Protein AF-A0A3B8ZG08-F1 (afdb_monomer_lite)

Radius of gyration: 36.51 Å; chains: 1; bounding box: 65×97×72 Å

Secondary structure (DSSP, 8-state):
------TTSSSSSSSSSTTSS-PPP-------------HHHHHHHHHTHHHHHTTT--S-EEEEEE-SSSEEEEEEEETTEEEEEEEETTTTEEEESS-HHHHHHHHHHHHTS--BTTB---EEEEE-TTSS-EEEE-

Sequence (138 aa):
MKTFIGWERIFFILLPVALVACSPASLSPEQISEQLVTVEDYKRAEQFLAANTSKIVYDVIINEYWQEDERLVYQKSTSQGYNYILVDLTSSGKSPLFDHARLAELLSTYTEKDTKENNLDLTQIEITNDREFVEFNF

Structure (mmCIF, N/CA/C/O backbone):
data_AF-A0A3B8ZG08-F1
#
_entry.id   AF-A0A3B8ZG08-F1
#
loop_
_atom_site.group_PDB
_atom_site.id
_atom_site.type_symbol
_atom_site.label_atom_id
_atom_site.label_alt_id
_atom_site.label_comp_id
_atom_site.label_asym_id
_atom_site.label_entity_id
_atom_site.label_seq_id
_atom_site.pdbx_PDB_ins_code
_atom_site.Cartn_x
_atom_site.Cartn_y
_atom_site.Cartn_z
_atom_site.occupancy
_atom_site.B_iso_or_equiv
_atom_site.auth_seq_id
_atom_site.auth_comp_id
_atom_site.auth_asym_id
_atom_site.auth_atom_id
_atom_site.pdbx_PDB_model_num
ATOM 1 N N . MET A 1 1 ? 51.352 78.108 -53.718 1.00 36.88 1 MET A N 1
ATOM 2 C CA . MET A 1 1 ? 50.771 78.043 -55.075 1.00 36.88 1 MET A CA 1
ATOM 3 C C . MET A 1 1 ? 50.155 76.656 -55.254 1.00 36.88 1 MET A C 1
ATOM 5 O O . MET A 1 1 ? 50.916 75.708 -55.300 1.00 36.88 1 MET A O 1
ATOM 9 N N . LYS A 1 2 ? 48.807 76.593 -55.288 1.00 42.09 2 LYS A N 1
ATOM 10 C CA . LYS A 1 2 ? 47.904 75.506 -55.762 1.00 42.09 2 LYS A CA 1
ATOM 11 C C . LYS A 1 2 ? 47.974 74.144 -55.027 1.00 42.09 2 LYS A C 1
ATOM 13 O O . LYS A 1 2 ? 48.936 73.416 -55.196 1.00 42.09 2 LYS A O 1
ATOM 18 N N . THR A 1 3 ? 47.124 73.841 -54.036 1.00 41.25 3 THR A N 1
ATOM 19 C CA . THR A 1 3 ? 45.697 73.398 -54.031 1.00 41.25 3 THR A CA 1
ATOM 20 C C . THR A 1 3 ? 45.386 72.047 -54.694 1.00 41.25 3 THR A C 1
ATOM 22 O O . THR A 1 3 ? 45.528 71.913 -55.903 1.00 41.25 3 THR A O 1
ATOM 25 N N . PHE A 1 4 ? 44.787 71.168 -53.875 1.00 50.00 4 PHE A N 1
ATOM 26 C CA . PHE A 1 4 ? 43.752 70.167 -54.187 1.00 50.00 4 PHE A CA 1
ATOM 27 C C . PHE A 1 4 ? 44.104 68.953 -55.070 1.00 50.00 4 PHE A C 1
ATOM 29 O O . PHE A 1 4 ? 44.058 69.016 -56.289 1.00 50.00 4 PHE A O 1
ATOM 36 N N . ILE A 1 5 ? 44.292 67.804 -54.414 1.00 50.44 5 ILE A N 1
ATOM 37 C CA . ILE A 1 5 ? 43.903 66.447 -54.847 1.00 50.44 5 ILE A CA 1
ATOM 38 C C . ILE A 1 5 ? 43.382 65.833 -53.528 1.00 50.44 5 ILE A C 1
ATOM 40 O O . ILE A 1 5 ? 44.074 65.898 -52.521 1.00 50.44 5 ILE A O 1
ATOM 44 N N . GLY A 1 6 ? 42.156 65.361 -53.338 1.00 51.56 6 GLY A N 1
ATOM 45 C CA . GLY A 1 6 ? 41.199 64.735 -54.238 1.00 51.56 6 GLY A CA 1
ATOM 46 C C . GLY A 1 6 ? 40.661 63.497 -53.508 1.00 51.56 6 GLY A C 1
ATOM 47 O O . GLY A 1 6 ? 40.866 62.376 -53.967 1.00 51.56 6 GLY A O 1
ATOM 48 N N . TRP A 1 7 ? 40.066 63.695 -52.320 1.00 51.16 7 TRP A N 1
ATOM 49 C CA . TRP A 1 7 ? 39.279 62.686 -51.595 1.00 51.16 7 TRP A 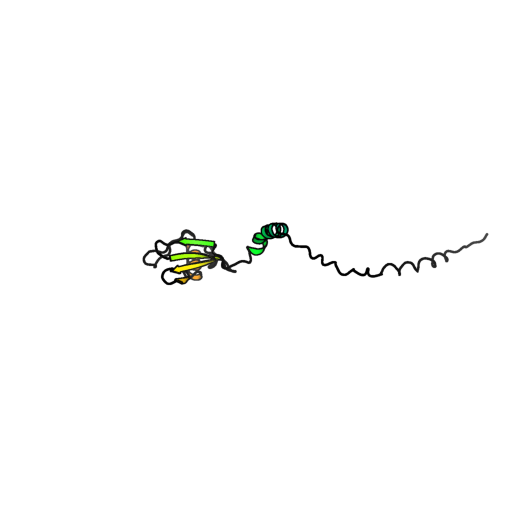CA 1
ATOM 50 C C . TRP A 1 7 ? 38.028 62.422 -52.429 1.00 51.16 7 TRP A C 1
ATOM 52 O O . TRP A 1 7 ? 36.981 62.981 -52.175 1.00 51.16 7 TRP A O 1
ATOM 62 N N . GLU A 1 8 ? 38.151 61.628 -53.481 1.00 49.78 8 GLU A N 1
ATOM 63 C CA . GLU A 1 8 ? 37.019 61.178 -54.312 1.00 49.78 8 GLU A CA 1
ATOM 64 C C . GLU A 1 8 ? 37.283 59.755 -54.855 1.00 49.78 8 GLU A C 1
ATOM 66 O O . GLU A 1 8 ? 36.486 59.196 -55.597 1.00 49.78 8 GLU A O 1
ATOM 71 N N . ARG A 1 9 ? 38.404 59.112 -54.481 1.00 49.66 9 ARG A N 1
ATOM 72 C CA . ARG A 1 9 ? 38.793 57.777 -54.990 1.00 49.66 9 ARG A CA 1
ATOM 73 C C . ARG A 1 9 ? 38.786 56.673 -53.932 1.00 49.66 9 ARG A C 1
ATOM 75 O O . ARG A 1 9 ? 39.286 55.586 -54.188 1.00 49.66 9 ARG A O 1
ATOM 82 N N . ILE A 1 10 ? 38.212 56.940 -52.758 1.00 50.19 10 ILE A N 1
ATOM 83 C CA . ILE A 1 10 ? 38.020 55.927 -51.702 1.00 50.19 10 ILE A CA 1
ATOM 84 C C . ILE A 1 10 ? 36.659 55.220 -51.849 1.00 50.19 10 ILE A C 1
ATOM 86 O O . ILE A 1 10 ? 36.414 54.205 -51.210 1.00 50.19 10 ILE A O 1
ATOM 90 N N . PHE A 1 11 ? 35.789 55.683 -52.752 1.00 47.53 11 PHE A N 1
ATOM 91 C CA . PHE A 1 11 ? 34.419 55.176 -52.850 1.00 47.53 11 PHE A CA 1
ATOM 92 C C . PHE A 1 11 ? 34.183 54.037 -53.857 1.00 47.53 11 PHE A C 1
ATOM 94 O O . PHE A 1 11 ? 33.035 53.651 -54.044 1.00 47.53 11 PHE A O 1
ATOM 101 N N . PHE A 1 12 ? 35.208 53.475 -54.515 1.00 51.69 12 PHE A N 1
ATOM 102 C CA . PHE A 1 12 ? 34.954 52.608 -55.683 1.00 51.69 12 PHE A CA 1
ATOM 103 C C . PHE A 1 12 ? 35.694 51.269 -55.783 1.00 51.69 12 PHE A C 1
ATOM 105 O O . PHE A 1 12 ? 35.670 50.658 -56.847 1.00 51.69 12 PHE A O 1
ATOM 112 N N . ILE A 1 13 ? 36.294 50.749 -54.707 1.00 49.50 13 ILE A N 1
ATOM 113 C CA . ILE A 1 13 ? 36.790 49.357 -54.691 1.00 49.50 13 ILE A CA 1
ATOM 114 C C . ILE A 1 13 ? 36.582 48.747 -53.300 1.00 49.50 13 ILE A C 1
ATOM 116 O O . ILE A 1 13 ? 37.538 48.535 -52.573 1.00 49.50 13 ILE A O 1
ATOM 120 N N . LEU A 1 14 ? 35.332 48.498 -52.900 1.00 49.38 14 LEU A N 1
ATOM 121 C CA . LEU A 1 14 ? 35.006 47.600 -51.774 1.00 49.38 14 LEU A CA 1
ATOM 122 C C . LEU A 1 14 ? 33.560 47.052 -51.877 1.00 49.38 14 LEU A C 1
ATOM 124 O O . LEU A 1 14 ? 32.883 46.876 -50.871 1.00 49.38 14 LEU A O 1
ATOM 128 N N . LEU A 1 15 ? 33.052 46.792 -53.094 1.00 50.81 15 LEU A N 1
ATOM 129 C CA . LEU A 1 15 ? 31.667 46.320 -53.300 1.00 50.81 15 LEU A CA 1
ATOM 130 C C . LEU A 1 15 ? 31.484 45.098 -54.235 1.00 50.81 15 LEU A C 1
ATOM 132 O O . LEU A 1 15 ? 30.425 44.968 -54.843 1.00 50.81 15 LEU A O 1
ATOM 136 N N . PRO A 1 16 ? 32.436 44.149 -54.337 1.00 48.44 16 PRO A N 1
ATOM 137 C CA . PRO A 1 16 ? 31.995 42.788 -54.649 1.00 48.44 16 PRO A CA 1
ATOM 138 C C . PRO A 1 16 ? 32.778 41.719 -53.873 1.00 48.44 16 PRO A C 1
ATOM 140 O O . PRO A 1 16 ? 33.384 40.837 -54.467 1.00 48.44 16 PRO A O 1
ATOM 143 N N . VAL A 1 17 ? 32.784 41.775 -52.538 1.00 51.59 17 VAL A N 1
ATOM 144 C CA . VAL A 1 17 ? 33.226 40.631 -51.698 1.00 51.59 17 VAL A CA 1
ATOM 145 C C . VAL A 1 17 ? 32.083 40.082 -50.827 1.00 51.59 17 VAL A C 1
ATOM 147 O O . VAL A 1 17 ? 32.201 39.024 -50.223 1.00 51.59 17 VAL A O 1
ATOM 150 N N . ALA A 1 18 ? 30.913 40.725 -50.825 1.00 51.84 18 ALA A N 1
ATOM 151 C CA . ALA A 1 18 ? 29.803 40.362 -49.940 1.00 51.84 18 ALA A CA 1
ATOM 152 C C . ALA A 1 18 ? 28.790 39.348 -50.522 1.00 51.84 18 ALA A C 1
ATOM 154 O O . ALA A 1 18 ? 27.715 39.196 -49.954 1.00 51.84 18 ALA A O 1
ATOM 155 N N . LEU A 1 19 ? 29.086 38.658 -51.634 1.00 49.00 19 LEU A N 1
ATOM 156 C CA . LEU A 1 19 ? 28.108 37.775 -52.304 1.00 49.00 19 LEU A CA 1
ATOM 157 C C . LEU A 1 19 ? 28.517 36.301 -52.462 1.00 49.00 19 LEU A C 1
ATOM 159 O O . LEU A 1 19 ? 27.762 35.538 -53.051 1.00 49.00 19 LEU A O 1
ATOM 163 N N . VAL A 1 20 ? 29.651 35.861 -51.900 1.00 53.25 20 VAL A N 1
ATOM 164 C CA . VAL A 1 20 ? 30.094 34.444 -51.989 1.00 53.25 20 VAL A CA 1
ATOM 165 C C . VAL A 1 20 ? 30.034 33.700 -50.642 1.00 53.25 20 VAL A C 1
ATOM 167 O O . VAL A 1 20 ? 30.251 32.497 -50.583 1.00 53.25 20 VAL A O 1
ATOM 170 N N . ALA A 1 21 ? 29.677 34.367 -49.540 1.00 48.66 21 ALA A N 1
ATOM 171 C CA . ALA A 1 21 ? 29.704 33.749 -48.208 1.00 48.66 21 ALA A CA 1
ATOM 172 C C . ALA A 1 21 ? 28.417 33.004 -47.799 1.00 48.66 21 ALA A C 1
ATOM 174 O O . ALA A 1 21 ? 28.366 32.457 -46.703 1.00 48.66 21 ALA A O 1
ATOM 175 N N . CYS A 1 22 ? 27.383 32.967 -48.646 1.00 53.66 22 CYS A N 1
ATOM 176 C CA . CYS A 1 22 ? 26.115 32.307 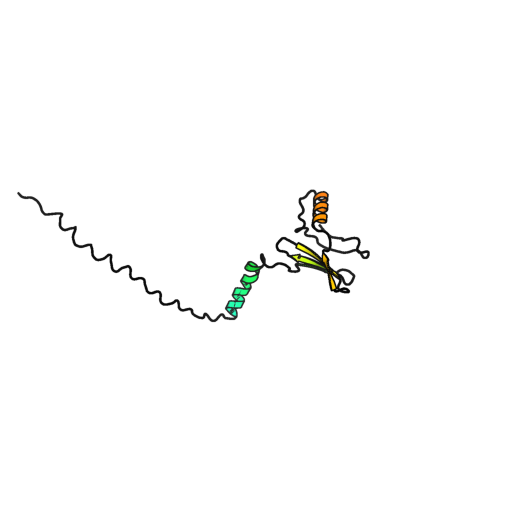-48.324 1.00 53.66 22 CYS A CA 1
ATOM 177 C C . CYS A 1 22 ? 25.753 31.245 -49.369 1.00 53.66 22 CYS A C 1
ATOM 179 O O . CYS A 1 22 ? 24.665 31.248 -49.938 1.00 53.66 22 CYS A O 1
ATOM 181 N N . SER A 1 23 ? 26.681 30.327 -49.638 1.00 55.78 23 SER A N 1
ATOM 182 C CA . SER A 1 23 ? 26.257 29.001 -50.081 1.00 55.78 23 SER A CA 1
ATOM 183 C C . SER A 1 23 ? 25.702 28.294 -48.844 1.00 55.78 23 SER A C 1
ATOM 185 O O . SER A 1 23 ? 26.459 28.151 -47.879 1.00 55.78 23 SER A O 1
ATOM 187 N N . PRO A 1 24 ? 24.429 27.851 -48.810 1.00 60.88 24 PRO A N 1
ATOM 188 C CA . PRO A 1 24 ? 24.043 26.861 -47.821 1.00 60.88 24 PRO A CA 1
ATOM 189 C C . PRO A 1 24 ? 24.976 25.681 -48.062 1.00 60.88 24 PRO A C 1
ATOM 191 O O . PRO A 1 24 ? 25.001 25.120 -49.160 1.00 60.88 24 PRO A O 1
ATOM 194 N N . ALA A 1 25 ? 25.817 25.359 -47.080 1.00 64.25 25 ALA A N 1
ATOM 195 C CA . ALA A 1 25 ? 26.488 24.078 -47.093 1.00 64.25 25 ALA A CA 1
ATOM 196 C C . ALA A 1 25 ? 25.371 23.052 -47.275 1.00 64.25 25 ALA A C 1
ATOM 198 O O . ALA A 1 25 ? 24.456 22.999 -46.450 1.00 64.25 25 ALA A O 1
ATOM 199 N N . SER A 1 26 ? 25.383 22.323 -48.392 1.00 56.97 26 SER A N 1
ATOM 200 C CA . SER A 1 26 ? 24.551 21.142 -48.533 1.00 56.97 26 SER A CA 1
ATOM 201 C C . SER A 1 26 ? 24.887 20.284 -47.326 1.00 56.97 26 SER A C 1
ATOM 203 O O . SER A 1 26 ? 25.983 19.728 -47.253 1.00 56.97 26 SER A O 1
ATOM 205 N N . LEU A 1 27 ? 23.993 20.267 -46.337 1.00 57.69 27 LEU A N 1
ATOM 206 C CA . LEU A 1 27 ? 24.033 19.293 -45.269 1.00 57.69 27 LEU A CA 1
ATOM 207 C C . LEU A 1 27 ? 23.920 17.967 -46.013 1.00 57.69 27 LEU A C 1
ATOM 209 O O . LEU A 1 27 ? 22.850 17.633 -46.525 1.00 57.69 27 LEU A O 1
ATOM 213 N N . SER A 1 28 ? 25.053 17.276 -46.188 1.00 59.16 28 SER A N 1
ATOM 214 C CA . SER A 1 28 ? 25.028 15.865 -46.554 1.00 59.16 28 SER A CA 1
ATOM 215 C C . SER A 1 28 ? 23.975 15.227 -45.661 1.00 59.16 28 SER A C 1
ATOM 217 O O . SER A 1 28 ? 23.987 15.549 -44.467 1.00 59.16 28 SER A O 1
ATOM 219 N N . PRO A 1 29 ? 23.058 14.402 -46.205 1.00 57.72 29 PRO A N 1
ATOM 220 C CA . PRO A 1 29 ? 22.095 13.700 -45.376 1.00 57.72 29 PRO A CA 1
ATOM 221 C C . PRO A 1 29 ? 22.881 13.116 -44.214 1.00 57.72 29 PRO A C 1
ATOM 223 O O . PRO A 1 29 ? 23.877 12.422 -44.448 1.00 57.72 29 PRO A O 1
ATOM 226 N N . GLU A 1 30 ? 22.515 13.546 -43.002 1.00 53.84 30 GLU A N 1
ATOM 227 C CA . GLU A 1 30 ? 23.073 13.044 -41.758 1.00 53.84 30 GLU A CA 1
ATOM 228 C C . GLU A 1 30 ? 23.271 11.555 -41.962 1.00 53.84 30 GLU A C 1
ATOM 230 O O . GLU A 1 30 ? 22.324 10.838 -42.301 1.00 53.84 30 GLU A O 1
ATOM 235 N N . GLN A 1 31 ? 24.524 11.110 -41.873 1.00 52.78 31 GLN A N 1
ATOM 236 C CA . GLN A 1 31 ? 24.783 9.694 -41.798 1.00 52.78 31 GLN A CA 1
ATOM 237 C C . GLN A 1 31 ? 24.039 9.246 -40.549 1.00 52.78 31 GLN A C 1
ATOM 239 O O . GLN A 1 31 ? 24.527 9.434 -39.435 1.00 52.78 31 GLN A O 1
ATOM 244 N N . IL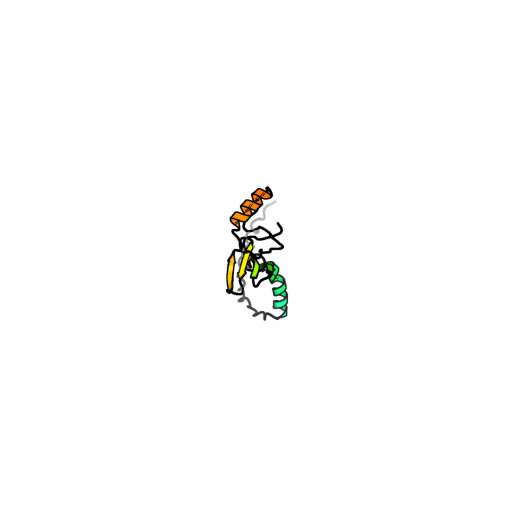E A 1 32 ? 22.839 8.694 -40.734 1.00 57.66 32 ILE A N 1
ATOM 245 C CA . ILE A 1 32 ? 22.218 7.809 -39.768 1.00 57.66 32 ILE A CA 1
ATOM 246 C C . ILE A 1 32 ? 23.174 6.624 -39.746 1.00 57.66 32 ILE A C 1
ATOM 248 O O . ILE A 1 32 ? 23.049 5.658 -40.491 1.00 57.66 32 ILE A O 1
ATOM 252 N N . SER A 1 33 ? 24.242 6.788 -38.973 1.00 58.16 33 SER A N 1
ATOM 253 C CA . SER A 1 33 ? 25.002 5.683 -38.453 1.00 58.16 33 SER A CA 1
ATOM 254 C C . SER A 1 33 ? 23.961 4.871 -37.710 1.00 58.16 33 SER A C 1
ATOM 256 O O . SER A 1 33 ? 23.408 5.346 -36.715 1.00 58.16 33 SER A O 1
ATOM 258 N N . GLU A 1 34 ? 23.629 3.688 -38.223 1.00 61.53 34 GLU A N 1
ATOM 259 C CA . GLU A 1 34 ? 23.060 2.642 -37.388 1.00 61.53 34 GLU A CA 1
ATOM 260 C C . GLU A 1 34 ? 24.117 2.359 -36.318 1.00 61.53 34 GLU A C 1
ATOM 262 O O . GLU A 1 34 ? 24.975 1.488 -36.465 1.00 61.53 34 GLU A O 1
ATOM 267 N N . GLN A 1 35 ? 24.136 3.186 -35.271 1.00 70.06 35 GLN A N 1
ATOM 268 C CA . GLN A 1 35 ? 24.940 2.937 -34.096 1.00 70.06 35 GLN A CA 1
ATOM 269 C C . GLN A 1 35 ? 24.394 1.641 -33.519 1.00 70.06 35 GLN A C 1
ATOM 271 O O . GLN A 1 35 ? 23.316 1.608 -32.928 1.00 70.06 35 GLN A O 1
ATOM 276 N N . LEU A 1 36 ? 25.126 0.561 -33.783 1.00 84.62 36 LEU A N 1
ATOM 277 C CA . LEU A 1 36 ? 24.863 -0.762 -33.252 1.00 84.62 36 LEU A CA 1
ATOM 278 C C . LEU A 1 36 ? 24.821 -0.643 -31.731 1.00 84.62 36 LEU A C 1
ATOM 280 O O . LEU A 1 36 ? 25.857 -0.484 -31.088 1.00 84.62 36 LEU A O 1
ATOM 284 N N . VAL A 1 37 ? 23.611 -0.673 -31.172 1.00 89.88 37 VAL A N 1
ATOM 285 C CA . VAL A 1 37 ? 23.405 -0.617 -29.727 1.00 89.88 37 VAL A CA 1
ATOM 286 C C . VAL A 1 37 ? 23.970 -1.901 -29.134 1.00 89.88 37 VAL A C 1
ATOM 288 O O . VAL A 1 37 ? 23.489 -2.999 -29.416 1.00 89.88 37 VAL A O 1
ATOM 291 N N . THR A 1 38 ? 25.020 -1.766 -28.334 1.00 94.94 38 THR A N 1
ATOM 292 C CA . THR A 1 38 ? 25.694 -2.894 -27.694 1.00 94.94 38 THR A CA 1
ATOM 293 C C . THR A 1 38 ? 25.049 -3.240 -26.354 1.00 94.94 38 THR A C 1
ATOM 295 O O . THR A 1 38 ? 24.309 -2.452 -25.761 1.00 94.94 38 THR A O 1
ATOM 298 N N . VAL A 1 39 ? 25.380 -4.418 -25.820 1.00 95.69 39 VAL A N 1
ATOM 299 C CA . VAL A 1 39 ? 24.973 -4.815 -24.461 1.00 95.69 39 VAL A CA 1
ATOM 300 C C . VAL A 1 39 ? 25.483 -3.818 -23.417 1.00 95.69 39 VAL A C 1
ATOM 302 O O . VAL A 1 39 ? 24.761 -3.498 -22.475 1.00 95.69 39 VAL A O 1
ATOM 305 N N . GLU A 1 40 ? 26.681 -3.260 -23.605 1.00 96.88 40 GLU A N 1
ATOM 306 C CA . GLU A 1 40 ? 27.230 -2.309 -22.636 1.00 96.88 40 GLU A CA 1
ATOM 307 C C . GLU A 1 40 ? 26.551 -0.947 -22.721 1.00 96.88 40 GLU A C 1
ATOM 309 O O . GLU A 1 40 ? 26.508 -0.230 -21.723 1.00 96.88 40 GLU A O 1
ATOM 314 N N . ASP A 1 41 ? 25.982 -0.592 -23.873 1.00 95.62 41 ASP A N 1
ATOM 315 C CA . ASP A 1 41 ? 25.130 0.591 -23.997 1.00 95.62 41 ASP A CA 1
ATOM 316 C C . ASP A 1 41 ? 23.820 0.391 -23.231 1.00 95.62 41 ASP A C 1
ATOM 318 O O . ASP A 1 41 ? 23.427 1.270 -22.464 1.00 95.62 41 ASP A O 1
ATOM 322 N N . TYR A 1 42 ? 23.208 -0.793 -23.343 1.00 95.44 42 TYR A N 1
ATOM 323 C CA . TYR A 1 42 ? 22.023 -1.161 -22.564 1.00 95.44 42 TYR A CA 1
ATOM 324 C C . TYR A 1 42 ? 22.280 -1.154 -21.058 1.00 95.44 42 TYR A C 1
ATOM 326 O O . TYR A 1 42 ? 21.508 -0.542 -20.325 1.00 95.44 42 TYR A O 1
ATOM 334 N N . LYS A 1 43 ? 23.373 -1.765 -20.581 1.00 97.06 43 LYS A N 1
ATOM 335 C CA . LYS A 1 43 ? 23.708 -1.763 -19.145 1.00 97.06 43 LYS A CA 1
ATOM 336 C C . LYS A 1 43 ? 23.889 -0.352 -18.596 1.00 97.06 43 LYS A C 1
ATOM 338 O O . LYS A 1 43 ? 23.460 -0.066 -17.483 1.00 97.06 43 LYS A O 1
ATOM 343 N N . ARG A 1 44 ? 24.517 0.549 -19.361 1.00 96.38 44 ARG A N 1
ATOM 344 C CA . ARG A 1 44 ? 24.625 1.961 -18.962 1.00 96.38 44 ARG A CA 1
ATOM 345 C C . ARG A 1 44 ? 23.257 2.635 -18.955 1.00 96.38 44 ARG A C 1
ATOM 347 O O . ARG A 1 44 ? 22.963 3.347 -18.007 1.00 96.38 44 ARG A O 1
ATOM 354 N N . ALA A 1 45 ? 22.418 2.399 -19.963 1.00 96.12 45 ALA A N 1
ATOM 355 C CA . ALA A 1 45 ? 21.064 2.952 -20.026 1.00 96.12 45 ALA A CA 1
ATOM 356 C C . ALA A 1 45 ? 20.180 2.484 -18.852 1.00 96.12 45 ALA A C 1
ATOM 358 O O . ALA A 1 45 ? 19.470 3.293 -18.257 1.00 96.12 45 ALA A O 1
ATOM 359 N N . GLU A 1 46 ? 20.268 1.207 -18.472 1.00 95.94 46 GLU A N 1
ATOM 360 C CA . GLU A 1 46 ? 19.527 0.615 -17.351 1.00 95.94 46 GLU A CA 1
ATOM 361 C C . GLU A 1 46 ? 19.805 1.333 -16.022 1.00 95.94 46 GLU A C 1
ATOM 363 O O . GLU A 1 46 ? 18.880 1.568 -15.246 1.00 95.94 46 GLU A O 1
ATOM 368 N N . GLN A 1 47 ? 21.043 1.786 -15.789 1.00 97.00 47 GLN A N 1
ATOM 369 C CA . GLN A 1 47 ? 21.401 2.555 -14.587 1.00 97.00 47 GLN A CA 1
ATOM 370 C C . GLN A 1 47 ? 20.606 3.864 -14.454 1.00 97.00 47 GLN A C 1
ATOM 372 O O . GLN A 1 47 ? 20.408 4.353 -13.343 1.00 97.00 47 GLN A O 1
ATOM 377 N N . PHE A 1 48 ? 20.118 4.426 -15.564 1.00 96.44 48 PHE A N 1
ATOM 378 C CA . PHE A 1 48 ? 19.291 5.632 -15.556 1.00 96.44 48 PHE A CA 1
ATOM 379 C C . PHE A 1 48 ? 17.793 5.329 -15.437 1.00 96.44 48 PHE A C 1
ATOM 381 O O . PHE A 1 48 ? 17.013 6.255 -15.215 1.00 96.44 48 PHE A O 1
ATOM 388 N N . LEU A 1 49 ? 17.362 4.070 -15.566 1.00 95.06 49 LEU A N 1
ATOM 389 C CA . LEU A 1 49 ? 15.945 3.719 -15.666 1.00 95.06 49 LEU A CA 1
ATOM 390 C C . LEU A 1 49 ? 15.159 4.176 -14.431 1.00 95.06 49 LEU A C 1
ATOM 392 O O . LEU A 1 49 ? 14.232 4.971 -14.561 1.00 95.06 49 LEU A O 1
ATOM 396 N N . ALA A 1 50 ? 15.572 3.755 -13.233 1.00 92.25 50 ALA A N 1
ATOM 397 C CA . ALA A 1 50 ? 14.851 4.050 -11.992 1.00 92.25 50 ALA A CA 1
ATOM 398 C C . ALA A 1 50 ? 14.693 5.560 -11.731 1.00 92.25 50 ALA A C 1
ATOM 400 O O . ALA A 1 50 ? 13.613 6.020 -11.356 1.00 92.25 50 ALA A O 1
ATOM 401 N N . ALA A 1 51 ? 15.738 6.357 -11.973 1.00 93.25 51 ALA A N 1
ATOM 402 C CA . ALA A 1 51 ? 15.690 7.809 -11.783 1.00 93.25 51 ALA A CA 1
ATOM 403 C C . ALA A 1 51 ? 14.697 8.504 -12.734 1.00 93.25 51 ALA A C 1
ATOM 405 O O . ALA A 1 51 ? 14.110 9.522 -12.371 1.00 93.25 51 ALA A O 1
ATOM 406 N N . ASN A 1 52 ? 14.490 7.943 -13.928 1.00 94.94 52 ASN A N 1
ATOM 407 C CA . ASN A 1 52 ? 13.581 8.491 -14.933 1.00 94.94 52 ASN A CA 1
ATOM 408 C C . ASN A 1 52 ? 12.148 7.945 -14.817 1.00 94.94 52 ASN A C 1
ATOM 410 O O . ASN A 1 52 ? 11.214 8.631 -15.225 1.00 94.94 52 ASN A O 1
ATOM 414 N N . THR A 1 53 ? 11.950 6.743 -14.262 1.00 92.69 53 THR A N 1
ATOM 415 C CA . THR A 1 53 ? 10.632 6.082 -14.242 1.00 92.69 53 THR A CA 1
ATOM 416 C C . THR A 1 53 ? 9.966 6.023 -12.870 1.00 92.69 53 THR A C 1
ATOM 418 O O . THR A 1 53 ? 8.742 5.962 -12.805 1.00 92.69 53 THR A O 1
ATOM 421 N N . SER A 1 54 ? 10.717 6.101 -11.768 1.00 88.50 54 SER A N 1
ATOM 422 C CA . SER A 1 54 ? 10.184 5.944 -10.398 1.00 88.50 54 SER A CA 1
ATOM 423 C C . SER A 1 54 ? 8.992 6.845 -10.063 1.00 88.50 54 SER A C 1
ATOM 425 O O . SER A 1 54 ? 8.138 6.455 -9.277 1.00 88.50 54 SER A O 1
ATOM 427 N N . LYS A 1 55 ? 8.904 8.035 -10.669 1.00 87.75 55 LYS A N 1
ATOM 428 C CA . LYS A 1 55 ? 7.809 8.990 -10.429 1.00 87.75 55 LYS A CA 1
ATOM 429 C C . LYS A 1 55 ? 6.566 8.762 -11.290 1.00 87.75 55 LYS A C 1
ATOM 431 O O . LYS A 1 55 ? 5.554 9.406 -11.032 1.00 87.75 55 LYS A O 1
ATOM 436 N N . ILE A 1 56 ? 6.656 7.921 -12.321 1.00 91.62 56 ILE A N 1
ATOM 437 C CA . ILE A 1 56 ? 5.607 7.707 -13.336 1.00 91.62 56 ILE A CA 1
ATOM 438 C C . ILE A 1 56 ? 5.134 6.252 -13.423 1.00 91.62 56 ILE A C 1
ATOM 440 O O . ILE A 1 56 ? 4.209 5.951 -14.173 1.00 91.62 56 ILE A O 1
ATOM 444 N N . VAL A 1 57 ? 5.764 5.347 -12.675 1.00 91.25 57 VAL A N 1
ATOM 445 C CA . VAL A 1 57 ? 5.323 3.959 -12.539 1.00 91.25 57 VAL A CA 1
ATOM 446 C C . VAL A 1 57 ? 4.444 3.861 -11.296 1.00 91.25 57 VAL A C 1
ATOM 448 O O . VAL A 1 57 ? 4.896 4.099 -10.177 1.00 91.25 57 VAL A O 1
ATOM 451 N N . TYR A 1 58 ? 3.182 3.502 -11.506 1.00 93.69 58 TYR A N 1
ATOM 452 C CA . TYR A 1 58 ? 2.179 3.331 -10.457 1.00 93.69 58 TYR A CA 1
ATOM 453 C C . TYR A 1 58 ? 1.662 1.890 -10.449 1.00 93.69 58 TYR A C 1
ATOM 455 O O . TYR A 1 58 ? 2.083 1.072 -11.265 1.00 93.69 58 TYR A O 1
ATOM 463 N N . ASP A 1 59 ? 0.746 1.583 -9.530 1.00 94.25 59 ASP A N 1
ATOM 464 C CA . ASP A 1 59 ? 0.177 0.247 -9.330 1.00 94.25 59 ASP A CA 1
ATOM 465 C C . ASP A 1 59 ? 1.199 -0.814 -8.899 1.00 94.25 59 ASP A C 1
ATOM 467 O O . ASP A 1 59 ? 0.991 -2.013 -9.088 1.00 94.25 59 ASP A O 1
ATOM 471 N N . VAL A 1 60 ? 2.281 -0.375 -8.254 1.00 93.94 60 VAL A N 1
ATOM 472 C CA . VAL A 1 60 ? 3.321 -1.249 -7.706 1.00 93.94 60 VAL A CA 1
ATOM 473 C C . VAL A 1 60 ? 3.013 -1.546 -6.246 1.00 93.94 60 VAL A C 1
ATOM 475 O O . VAL A 1 60 ? 2.672 -0.636 -5.490 1.00 93.94 60 VAL A O 1
ATOM 478 N N . ILE A 1 61 ? 3.141 -2.809 -5.843 1.00 96.00 61 ILE A N 1
ATOM 479 C CA . ILE A 1 61 ? 3.074 -3.208 -4.434 1.00 96.00 61 ILE A CA 1
ATOM 480 C C . ILE A 1 61 ? 4.334 -2.699 -3.735 1.00 96.00 61 ILE A C 1
ATOM 482 O O . ILE A 1 61 ? 5.445 -3.002 -4.164 1.00 96.00 61 ILE A O 1
ATOM 486 N N . ILE A 1 62 ? 4.150 -1.906 -2.683 1.00 94.75 62 ILE A N 1
ATOM 487 C CA . ILE A 1 62 ? 5.247 -1.284 -1.932 1.00 94.75 62 ILE A CA 1
ATOM 488 C C . ILE A 1 62 ? 5.429 -1.890 -0.543 1.00 94.75 62 ILE A C 1
ATOM 490 O O . ILE A 1 62 ? 6.549 -1.899 -0.048 1.00 94.75 62 ILE A O 1
ATOM 494 N N . ASN A 1 63 ? 4.361 -2.421 0.057 1.00 96.94 63 ASN A N 1
ATOM 495 C CA . ASN A 1 63 ? 4.401 -3.133 1.332 1.00 96.94 63 ASN A CA 1
ATOM 496 C C . ASN A 1 63 ? 3.396 -4.286 1.326 1.00 96.94 63 ASN A C 1
ATOM 498 O O . ASN A 1 63 ? 2.336 -4.193 0.701 1.00 96.94 63 ASN A O 1
ATOM 502 N N . GLU A 1 64 ? 3.720 -5.339 2.067 1.00 97.75 64 GLU A N 1
ATOM 503 C CA . GLU A 1 64 ? 2.922 -6.554 2.219 1.00 97.75 64 GLU A CA 1
ATOM 504 C C . GLU A 1 64 ? 2.810 -6.901 3.706 1.00 97.75 64 GLU A C 1
ATOM 506 O O . GLU A 1 64 ? 3.802 -6.874 4.433 1.00 97.75 64 GLU A O 1
ATOM 511 N N . TYR A 1 65 ? 1.602 -7.245 4.144 1.00 97.75 65 TYR A N 1
ATOM 512 C CA . TYR A 1 65 ? 1.279 -7.648 5.507 1.00 97.75 65 TYR A CA 1
ATOM 513 C C . TYR A 1 65 ? 0.471 -8.948 5.446 1.00 97.75 65 TYR A C 1
ATOM 515 O O . TYR A 1 65 ? -0.731 -8.953 5.151 1.00 97.75 65 TYR A O 1
ATOM 523 N N . TRP A 1 66 ? 1.154 -10.069 5.672 1.00 97.06 66 TRP A N 1
ATOM 524 C CA . TRP A 1 66 ? 0.524 -11.385 5.753 1.00 97.06 66 TRP A CA 1
ATOM 525 C C . TRP A 1 66 ? -0.276 -11.505 7.042 1.00 97.06 66 TRP A C 1
ATOM 527 O O . TRP A 1 66 ? 0.203 -11.118 8.104 1.00 97.06 66 TRP A O 1
ATOM 537 N N . GLN A 1 67 ? -1.493 -12.023 6.922 1.00 96.00 67 GLN A N 1
ATOM 538 C CA . GLN A 1 67 ? -2.366 -12.286 8.060 1.00 96.00 67 GLN A CA 1
ATOM 539 C C . GLN A 1 67 ? -2.140 -13.722 8.559 1.00 96.00 67 GLN A C 1
ATOM 541 O O . GLN A 1 67 ? -1.482 -14.516 7.884 1.00 96.00 67 GLN A O 1
ATOM 546 N N . GLU A 1 68 ? -2.669 -14.071 9.736 1.00 92.81 68 GLU A N 1
ATOM 547 C CA . GLU A 1 68 ? -2.553 -15.444 10.261 1.00 92.81 68 GLU A CA 1
ATOM 548 C C . GLU A 1 68 ? -3.263 -16.485 9.374 1.00 92.81 68 GLU A C 1
ATOM 550 O O . GLU A 1 68 ? -2.879 -17.656 9.358 1.00 92.81 68 GLU A O 1
ATOM 555 N N . ASP A 1 69 ? -4.296 -16.066 8.635 1.00 92.19 69 ASP A N 1
ATOM 556 C CA . ASP A 1 69 ? -5.052 -16.896 7.698 1.00 92.19 69 ASP A CA 1
ATOM 557 C C . ASP A 1 69 ? -4.619 -16.690 6.231 1.00 92.19 69 ASP A C 1
ATOM 559 O O . ASP A 1 69 ? -3.598 -16.076 5.929 1.00 92.19 69 ASP A O 1
ATOM 563 N N . GLU A 1 70 ? -5.382 -17.228 5.273 1.00 94.44 70 GLU A N 1
ATOM 564 C CA . GLU A 1 70 ? -5.085 -17.147 3.831 1.00 94.44 70 GLU A CA 1
ATOM 565 C C . GLU A 1 70 ? -5.389 -15.754 3.233 1.00 94.44 70 GLU A C 1
ATOM 567 O O . GLU A 1 70 ? -5.954 -15.628 2.141 1.00 94.44 70 GLU A O 1
ATOM 572 N N . ARG A 1 71 ? -5.039 -14.683 3.951 1.00 95.69 71 ARG A N 1
ATOM 573 C CA . ARG A 1 71 ? -5.246 -13.296 3.531 1.00 95.69 71 ARG A CA 1
ATOM 574 C C . ARG A 1 71 ? -3.937 -12.522 3.478 1.00 95.69 71 ARG A C 1
ATOM 576 O O . ARG A 1 71 ? -3.028 -12.700 4.286 1.00 95.69 71 ARG A O 1
ATOM 583 N N . LEU A 1 72 ? -3.880 -11.604 2.522 1.00 97.31 72 LEU A N 1
ATOM 584 C CA . LEU A 1 72 ? -2.789 -10.654 2.351 1.00 97.31 72 LEU A CA 1
ATOM 585 C C . LEU A 1 72 ? -3.370 -9.247 2.316 1.00 97.31 72 LEU A C 1
ATOM 587 O O . LEU A 1 72 ? -4.239 -8.955 1.496 1.00 97.31 72 LEU A O 1
ATOM 591 N N . VAL A 1 73 ? -2.844 -8.359 3.152 1.00 97.75 73 VAL A N 1
ATOM 592 C CA . VAL A 1 73 ? -2.999 -6.921 2.948 1.00 97.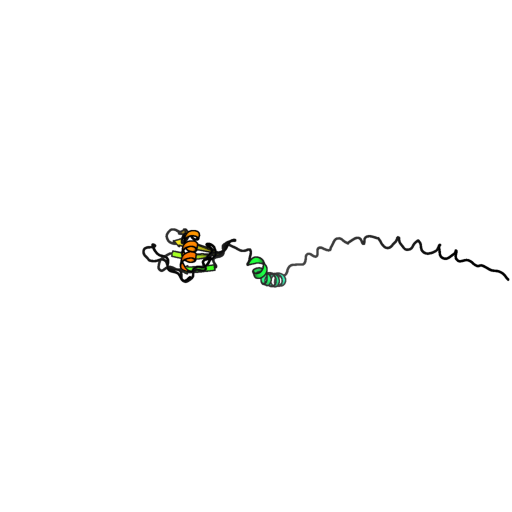75 73 VAL A CA 1
ATOM 593 C C . VAL A 1 73 ? -1.769 -6.421 2.212 1.00 97.75 73 VAL A C 1
ATOM 595 O O . VAL A 1 73 ? -0.648 -6.669 2.642 1.00 97.75 73 VAL A O 1
ATOM 598 N N . TYR A 1 74 ? -1.952 -5.682 1.124 1.00 97.75 74 TYR A N 1
ATOM 599 C CA . TYR A 1 74 ? -0.845 -4.982 0.486 1.00 97.75 74 TYR A CA 1
ATOM 600 C C . TYR A 1 74 ? -1.144 -3.500 0.310 1.00 97.75 74 TYR A C 1
ATOM 602 O O . TYR A 1 74 ? -2.272 -3.091 0.027 1.00 97.75 74 TYR A O 1
ATOM 610 N N . GLN A 1 75 ? -0.100 -2.691 0.438 1.00 97.69 75 GLN A N 1
ATOM 611 C CA . GLN A 1 75 ? -0.120 -1.290 0.054 1.00 97.69 75 GLN A CA 1
ATOM 612 C C . GLN A 1 75 ? 0.409 -1.180 -1.375 1.00 97.69 75 GLN A C 1
ATOM 614 O O . GLN A 1 75 ? 1.469 -1.722 -1.693 1.00 97.69 75 GLN A O 1
ATOM 619 N N . LYS A 1 76 ? -0.311 -0.468 -2.240 1.00 95.81 76 LYS A N 1
ATOM 620 C CA . LYS A 1 76 ? 0.129 -0.181 -3.611 1.00 95.81 76 LYS A CA 1
ATOM 621 C C . LYS A 1 76 ? 0.233 1.311 -3.874 1.00 95.81 76 LYS A C 1
ATOM 623 O O . LYS A 1 76 ? -0.588 2.085 -3.383 1.00 95.81 76 LYS A O 1
ATOM 628 N N . SER A 1 77 ? 1.199 1.696 -4.703 1.00 95.00 77 SER A N 1
ATOM 629 C CA . SER A 1 77 ? 1.273 3.045 -5.254 1.00 95.00 77 SER A CA 1
ATOM 630 C C . SER A 1 77 ? 0.143 3.298 -6.251 1.00 95.00 77 SER A C 1
ATOM 632 O O . SER A 1 77 ? -0.353 2.397 -6.930 1.00 95.00 77 SER A O 1
ATOM 634 N N . THR A 1 78 ? -0.262 4.555 -6.344 1.00 94.19 78 THR A N 1
ATOM 635 C CA . THR A 1 78 ? -1.204 5.095 -7.323 1.00 94.19 78 THR A CA 1
ATOM 636 C C . THR A 1 78 ? -0.644 6.418 -7.840 1.00 94.19 78 THR A C 1
ATOM 638 O O . THR A 1 78 ? 0.309 6.956 -7.276 1.00 94.19 78 THR A O 1
ATOM 641 N N . SER A 1 79 ? -1.257 6.995 -8.872 1.00 93.25 79 SER A N 1
ATOM 642 C CA . SER A 1 79 ? -0.882 8.335 -9.341 1.00 93.25 79 SER A CA 1
ATOM 643 C C . SER A 1 79 ? -1.126 9.446 -8.313 1.00 93.25 79 SER A C 1
ATOM 645 O O . SER A 1 79 ? -0.615 10.549 -8.485 1.00 93.25 79 SER A O 1
ATOM 647 N N . GLN A 1 80 ? -1.900 9.172 -7.257 1.00 92.12 80 GLN A N 1
ATOM 648 C CA . GLN A 1 80 ? -2.297 10.155 -6.250 1.00 92.12 80 GLN A CA 1
ATOM 649 C C . GLN A 1 80 ? -1.705 9.878 -4.860 1.00 92.12 80 GLN A C 1
ATOM 651 O O . GLN A 1 80 ? -1.871 10.712 -3.986 1.00 92.12 80 GLN A O 1
ATOM 656 N N . GLY A 1 81 ? -1.027 8.752 -4.629 1.00 93.62 81 GLY A N 1
ATOM 657 C CA . GLY A 1 81 ? -0.578 8.324 -3.297 1.00 93.62 81 GLY A CA 1
ATOM 658 C C . GLY A 1 81 ? -0.676 6.808 -3.154 1.00 93.62 81 GLY A C 1
ATOM 659 O O . GLY A 1 81 ? -0.239 6.093 -4.058 1.00 93.62 81 GLY A O 1
ATOM 660 N N . TYR A 1 82 ? -1.295 6.301 -2.088 1.00 94.50 82 TYR A N 1
ATOM 661 C CA . TYR A 1 82 ? -1.336 4.867 -1.779 1.00 94.50 82 TYR A CA 1
ATOM 662 C C . TYR A 1 82 ? -2.738 4.324 -1.497 1.00 94.50 82 TYR A C 1
ATOM 664 O O . TYR A 1 82 ? -3.549 4.986 -0.854 1.00 94.50 82 TYR A O 1
ATOM 672 N N . ASN A 1 83 ? -2.971 3.071 -1.902 1.00 96.12 83 ASN A N 1
ATOM 673 C CA . ASN A 1 83 ? -4.164 2.296 -1.550 1.00 96.12 83 ASN A CA 1
ATOM 674 C C . ASN A 1 83 ? -3.800 1.042 -0.747 1.00 96.12 83 ASN A C 1
ATOM 676 O O . ASN A 1 83 ? -2.800 0.394 -1.062 1.00 96.12 83 ASN A O 1
ATOM 680 N N . TYR A 1 84 ? -4.647 0.666 0.216 1.00 97.69 84 TYR A N 1
ATOM 681 C CA . TYR A 1 84 ? -4.540 -0.594 0.956 1.00 97.69 84 TYR A CA 1
ATOM 682 C C . TYR A 1 84 ? -5.575 -1.587 0.435 1.00 97.69 84 TYR A C 1
ATOM 684 O O . TYR A 1 84 ? -6.775 -1.306 0.418 1.00 97.69 84 TYR A O 1
ATOM 692 N N . ILE A 1 85 ? -5.107 -2.745 -0.018 1.00 97.50 85 ILE A N 1
ATOM 693 C CA . ILE A 1 85 ? -5.933 -3.780 -0.634 1.00 97.50 85 ILE A CA 1
ATOM 694 C C . ILE A 1 85 ? -5.866 -5.039 0.215 1.00 97.50 85 ILE A C 1
ATOM 696 O O . ILE A 1 85 ? -4.778 -5.515 0.527 1.00 97.50 85 ILE A O 1
ATOM 700 N N . LEU A 1 86 ? -7.032 -5.592 0.530 1.00 97.31 86 LEU A N 1
ATOM 701 C CA . LEU A 1 86 ? -7.184 -6.926 1.085 1.00 97.31 86 LEU A CA 1
ATOM 702 C C . LEU A 1 86 ? -7.351 -7.933 -0.054 1.00 97.31 86 LEU A C 1
ATOM 704 O O . LEU A 1 86 ? -8.170 -7.742 -0.955 1.00 97.31 86 LEU A O 1
ATOM 708 N N . VAL A 1 87 ? -6.587 -9.016 0.009 1.00 97.50 87 VAL A N 1
ATOM 709 C CA . VAL A 1 87 ? -6.707 -10.190 -0.850 1.00 97.50 87 VAL A CA 1
ATOM 710 C C . VAL A 1 87 ? -7.102 -11.380 0.008 1.00 97.50 87 VAL A C 1
ATOM 712 O O . VAL A 1 87 ? -6.448 -11.659 1.009 1.00 97.50 87 VAL A O 1
ATOM 715 N N . ASP A 1 88 ? -8.136 -12.096 -0.414 1.00 95.75 88 ASP A N 1
ATOM 716 C CA . ASP A 1 88 ? -8.533 -13.387 0.147 1.00 95.75 88 ASP A CA 1
ATOM 717 C C . ASP A 1 88 ? -8.127 -14.474 -0.858 1.00 95.75 88 ASP A C 1
ATOM 719 O O . ASP A 1 88 ? -8.633 -14.511 -1.983 1.00 95.75 88 ASP A O 1
ATOM 723 N N . LEU A 1 89 ? -7.144 -15.307 -0.496 1.00 94.50 89 LEU A N 1
ATOM 724 C CA . LEU A 1 89 ? -6.560 -16.290 -1.413 1.00 94.50 89 LEU A CA 1
ATOM 725 C C . LEU A 1 89 ? -7.506 -17.478 -1.640 1.00 94.50 89 LEU A C 1
ATOM 727 O O . LEU A 1 89 ? -7.506 -18.042 -2.735 1.00 94.50 89 LEU A O 1
ATOM 731 N N . THR A 1 90 ? -8.354 -17.809 -0.663 1.00 94.12 90 THR A N 1
ATOM 732 C CA . THR A 1 90 ? -9.346 -18.888 -0.769 1.00 94.12 90 THR A CA 1
ATOM 733 C C . THR A 1 90 ? -10.389 -18.582 -1.847 1.00 94.12 90 THR A C 1
ATOM 735 O O . THR A 1 90 ? -10.731 -19.436 -2.663 1.00 94.12 90 THR A O 1
ATOM 738 N N . SER A 1 91 ? -10.887 -17.345 -1.875 1.00 94.75 91 SER A N 1
ATOM 739 C CA . SER A 1 91 ? -11.880 -16.870 -2.849 1.00 94.75 91 SER A CA 1
ATOM 740 C C . SER A 1 91 ? -11.266 -16.211 -4.087 1.00 94.75 91 SER A C 1
ATOM 742 O O . SER A 1 91 ? -11.981 -15.933 -5.051 1.00 94.75 91 SER A O 1
ATOM 744 N N . SER A 1 92 ? -9.954 -15.946 -4.073 1.00 93.38 92 SER A N 1
ATOM 745 C CA . SER A 1 92 ? -9.252 -15.114 -5.064 1.00 93.38 92 SER A CA 1
ATOM 746 C C . SER A 1 92 ? -9.836 -13.696 -5.205 1.00 93.38 92 SER A C 1
ATOM 748 O O . SER A 1 92 ? -9.703 -13.054 -6.252 1.00 93.38 92 SER A O 1
ATOM 750 N N . GLY A 1 93 ? -10.497 -13.202 -4.155 1.00 96.25 93 GLY A N 1
ATOM 751 C CA . GLY A 1 93 ? -11.131 -11.889 -4.109 1.00 96.25 93 GLY A CA 1
ATOM 752 C C . GLY A 1 93 ? -10.154 -10.775 -3.737 1.00 96.25 93 GLY A C 1
ATOM 753 O O . GLY A 1 93 ? -9.198 -10.989 -2.992 1.00 96.25 93 GLY A O 1
ATOM 754 N N . LYS A 1 94 ? -10.414 -9.562 -4.241 1.00 96.75 94 LYS A N 1
ATOM 755 C CA . LYS A 1 94 ? -9.710 -8.336 -3.840 1.00 96.75 94 LYS A CA 1
ATOM 756 C C . LYS A 1 94 ? -10.705 -7.236 -3.502 1.00 96.75 94 LYS A C 1
ATOM 758 O O . LYS A 1 94 ? -11.657 -7.022 -4.252 1.00 96.75 94 LYS A O 1
ATOM 763 N N . SER A 1 95 ? -10.445 -6.498 -2.432 1.00 96.25 95 SER A N 1
ATOM 764 C CA . SER A 1 95 ? -11.233 -5.329 -2.035 1.00 96.25 95 SER A CA 1
ATOM 765 C C . SER A 1 95 ? -10.345 -4.268 -1.383 1.00 96.25 95 SER A C 1
ATOM 767 O O . SER A 1 95 ? -9.260 -4.594 -0.900 1.00 96.25 95 SER A O 1
ATOM 769 N N . PRO A 1 96 ? -10.772 -2.995 -1.330 1.00 96.25 96 PRO A N 1
ATOM 770 C CA . PRO A 1 96 ? -10.174 -2.038 -0.403 1.00 96.25 96 PRO A CA 1
ATOM 771 C C . PRO A 1 96 ? -10.198 -2.600 1.024 1.00 96.25 96 PRO A C 1
ATOM 773 O O . PRO A 1 96 ? -11.154 -3.288 1.390 1.00 96.25 96 PRO A O 1
ATOM 776 N N . LEU A 1 97 ? -9.157 -2.325 1.811 1.00 96.38 97 LEU A N 1
ATOM 777 C CA . LEU A 1 97 ? -9.108 -2.755 3.211 1.00 96.38 97 LEU A CA 1
ATOM 778 C C . LEU A 1 97 ? -10.132 -1.995 4.073 1.00 96.38 97 LEU A C 1
ATOM 780 O O . LEU A 1 97 ? -10.799 -2.590 4.911 1.00 96.38 97 LEU A O 1
ATOM 784 N N . PHE A 1 98 ? -10.271 -0.689 3.846 1.00 95.50 98 PHE A N 1
ATOM 785 C CA . PHE A 1 98 ? -11.198 0.203 4.546 1.00 95.50 98 PHE A CA 1
ATOM 786 C C . PHE A 1 98 ? -11.573 1.401 3.656 1.00 95.50 98 PHE A C 1
ATOM 788 O O . PHE A 1 98 ? -11.048 1.567 2.554 1.00 95.50 98 PHE A O 1
ATOM 795 N N . ASP A 1 99 ? -12.470 2.258 4.143 1.00 96.25 99 ASP A N 1
ATOM 796 C CA . ASP A 1 99 ? -12.750 3.565 3.542 1.00 96.25 99 ASP A CA 1
ATOM 797 C C . ASP A 1 99 ? -11.642 4.564 3.920 1.00 96.25 99 ASP A C 1
ATOM 799 O O . ASP A 1 99 ? -11.529 4.996 5.069 1.00 96.25 99 ASP A O 1
ATOM 803 N N . HIS A 1 100 ? -10.802 4.901 2.943 1.00 95.75 100 HIS A N 1
ATOM 804 C CA . HIS A 1 100 ? -9.648 5.783 3.110 1.00 95.75 100 HIS A CA 1
ATOM 805 C C . HIS A 1 100 ? -10.028 7.209 3.520 1.00 95.75 100 HIS A C 1
ATOM 807 O O . HIS A 1 100 ? -9.358 7.799 4.369 1.00 95.75 100 HIS A O 1
ATOM 813 N N . ALA A 1 101 ? -11.092 7.755 2.926 1.00 96.44 101 ALA A N 1
ATOM 814 C CA . ALA A 1 101 ? -11.543 9.116 3.191 1.00 96.44 101 ALA A CA 1
ATOM 815 C C . ALA A 1 101 ? -12.029 9.226 4.636 1.00 96.44 101 ALA A C 1
ATOM 817 O O . ALA A 1 101 ? -11.610 10.108 5.388 1.00 96.44 101 ALA A O 1
ATOM 818 N N . ARG A 1 102 ? -12.844 8.250 5.053 1.00 97.44 102 ARG A N 1
ATOM 819 C CA . ARG A 1 102 ? -13.350 8.173 6.422 1.00 97.44 102 ARG A CA 1
ATOM 820 C C . ARG A 1 102 ? -12.228 7.989 7.442 1.00 97.44 102 ARG A C 1
ATOM 822 O O . ARG A 1 102 ? -12.252 8.630 8.490 1.00 97.44 102 ARG A O 1
ATOM 829 N N . LEU A 1 103 ? -11.250 7.125 7.166 1.00 96.75 103 LEU A N 1
ATOM 830 C CA . LEU A 1 103 ? -10.130 6.923 8.085 1.00 96.75 103 LEU A CA 1
ATOM 831 C C . LEU A 1 103 ? -9.258 8.185 8.198 1.00 96.75 103 LEU A C 1
ATOM 833 O O . LEU A 1 103 ? -8.900 8.570 9.308 1.00 96.75 103 LEU A O 1
ATOM 837 N N . ALA A 1 104 ? -8.977 8.871 7.087 1.00 97.25 104 ALA A N 1
ATOM 838 C CA . ALA A 1 104 ? -8.223 10.125 7.099 1.00 97.25 104 ALA A CA 1
ATOM 839 C C . ALA A 1 104 ? -8.902 11.221 7.929 1.00 97.25 104 ALA A C 1
ATOM 841 O O . ALA A 1 104 ? -8.228 11.932 8.673 1.00 97.25 104 ALA A O 1
ATOM 842 N N . GLU A 1 105 ? -10.227 11.346 7.839 1.00 98.12 105 GLU A N 1
ATOM 843 C CA . GLU A 1 105 ? -11.007 12.290 8.647 1.00 98.12 105 GLU A CA 1
ATOM 844 C C . GLU A 1 105 ? -10.885 11.987 10.151 1.00 98.12 105 GLU A C 1
ATOM 846 O O . GLU A 1 105 ? -10.613 12.882 10.961 1.00 98.12 105 GLU A O 1
ATOM 851 N N . LEU A 1 106 ? -11.028 10.710 10.525 1.00 96.94 106 LEU A N 1
ATOM 852 C CA . LEU A 1 106 ? -10.897 10.259 11.912 1.00 96.94 106 LEU A CA 1
ATOM 853 C C . LEU A 1 106 ? -9.485 10.501 12.455 1.00 96.94 106 LEU A C 1
ATOM 855 O O . LEU A 1 106 ? -9.337 11.055 13.545 1.00 96.94 106 LEU A O 1
ATOM 859 N N . LEU A 1 107 ? -8.450 10.148 11.688 1.00 96.88 107 LEU A N 1
ATOM 860 C CA . LEU A 1 107 ? -7.055 10.382 12.064 1.00 96.88 107 LEU A CA 1
ATOM 861 C C . LEU A 1 107 ? -6.725 11.874 12.144 1.00 96.88 107 LEU A C 1
ATOM 863 O O . LEU A 1 107 ? -6.010 12.289 13.059 1.00 96.88 107 LEU A O 1
ATOM 867 N N . SER A 1 108 ? -7.284 12.692 11.248 1.00 97.19 108 SER A N 1
ATOM 868 C CA . SER A 1 108 ? -7.077 14.142 11.285 1.00 97.19 108 SER A CA 1
ATOM 869 C C . SER A 1 108 ? -7.641 14.763 12.555 1.00 97.19 108 SER A C 1
ATOM 871 O O . SER A 1 108 ? -7.009 15.614 13.178 1.00 97.19 108 SER A O 1
ATOM 873 N N . THR A 1 109 ? -8.819 14.292 12.963 1.00 97.50 109 THR A N 1
ATOM 874 C CA . THR A 1 109 ? -9.474 14.724 14.199 1.00 97.50 109 THR A CA 1
ATOM 875 C C . THR A 1 109 ? -8.699 14.254 15.427 1.00 97.50 109 THR A C 1
ATOM 877 O O . THR A 1 109 ? -8.476 15.035 16.345 1.00 97.50 109 THR A O 1
ATOM 880 N N . TYR A 1 110 ? -8.259 12.992 15.442 1.00 96.44 110 TYR A N 1
ATOM 881 C CA . TYR A 1 110 ? -7.547 12.400 16.574 1.00 96.44 110 TYR A CA 1
ATOM 882 C C . TYR A 1 110 ? -6.151 13.002 16.795 1.00 96.44 110 TYR A C 1
ATOM 884 O O . TYR A 1 110 ? -5.733 13.190 17.934 1.00 96.44 110 TYR A O 1
ATOM 892 N N . THR A 1 111 ? -5.425 13.308 15.716 1.00 95.69 111 THR A N 1
ATOM 893 C CA . THR A 1 111 ? -4.046 13.826 15.790 1.00 95.69 111 THR A CA 1
ATOM 894 C C . THR A 1 111 ? -3.936 15.346 15.729 1.00 95.69 111 THR A C 1
ATOM 896 O O . THR A 1 111 ? -2.829 15.869 15.869 1.00 95.69 111 THR A O 1
ATOM 899 N N . GLU A 1 112 ? -5.050 16.047 15.493 1.00 95.88 112 GLU A N 1
ATOM 900 C CA . GLU A 1 112 ? -5.099 17.491 15.220 1.00 95.88 112 GLU A CA 1
ATOM 901 C C . GLU A 1 112 ? -4.190 17.918 14.044 1.00 95.88 112 GLU A C 1
ATOM 903 O O . GLU A 1 112 ? -3.672 19.037 13.999 1.00 95.88 112 GLU A O 1
ATOM 908 N N . LYS A 1 113 ? -3.977 17.022 13.070 1.00 94.88 113 LYS A N 1
ATOM 909 C CA . LYS A 1 113 ? -3.154 17.250 11.871 1.00 94.88 113 LYS A CA 1
ATOM 910 C C . LYS A 1 113 ? -3.934 16.917 10.611 1.00 94.88 113 LYS A C 1
ATOM 912 O O . LYS A 1 113 ? -4.651 15.930 10.568 1.00 94.88 113 LYS A O 1
ATOM 917 N N . ASP A 1 114 ? -3.743 17.700 9.555 1.00 94.94 114 ASP A N 1
ATOM 918 C CA . ASP A 1 114 ? -4.345 17.421 8.248 1.00 94.94 114 ASP A CA 1
ATOM 919 C C . ASP A 1 114 ? -3.761 16.126 7.655 1.00 94.94 114 ASP A C 1
ATOM 921 O O . ASP A 1 114 ? -2.622 16.103 7.186 1.00 94.94 114 ASP A O 1
ATOM 925 N N . THR A 1 115 ? -4.539 15.045 7.712 1.00 96.00 115 THR A N 1
ATOM 926 C CA . THR A 1 115 ? -4.191 13.730 7.168 1.00 96.00 115 THR A CA 1
ATOM 927 C C . THR A 1 115 ? -4.922 13.533 5.847 1.00 96.00 115 THR A C 1
ATOM 929 O O . THR A 1 115 ? -6.125 13.767 5.745 1.00 96.00 115 THR A O 1
ATOM 932 N N . LYS A 1 116 ? -4.205 13.090 4.810 1.00 95.75 116 LYS A N 1
ATOM 933 C CA . LYS A 1 116 ? -4.785 12.855 3.482 1.00 95.75 116 LYS A CA 1
ATOM 934 C C . LYS A 1 116 ? -5.136 11.383 3.287 1.00 95.75 116 LYS A C 1
ATOM 936 O O . LYS A 1 116 ? -4.348 10.504 3.613 1.00 95.75 116 LYS A O 1
ATOM 941 N N . GLU A 1 117 ? -6.288 11.124 2.675 1.00 95.56 117 GLU A N 1
ATOM 942 C CA . GLU A 1 117 ? -6.807 9.778 2.361 1.00 95.56 117 GLU A CA 1
ATOM 943 C C . GLU A 1 117 ? -5.860 8.908 1.524 1.00 95.56 117 GLU A C 1
ATOM 945 O O . GLU A 1 117 ? -5.838 7.683 1.644 1.00 95.56 117 GLU A O 1
ATOM 950 N N . ASN A 1 118 ? -5.042 9.550 0.698 1.00 94.69 118 ASN A N 1
ATOM 951 C CA . ASN A 1 118 ? -4.060 8.925 -0.176 1.00 94.69 118 ASN A CA 1
ATOM 952 C C . ASN A 1 118 ? -2.656 8.858 0.452 1.00 94.69 118 ASN A C 1
ATOM 954 O O . ASN A 1 118 ? -1.739 8.356 -0.194 1.00 94.69 118 ASN A O 1
ATOM 9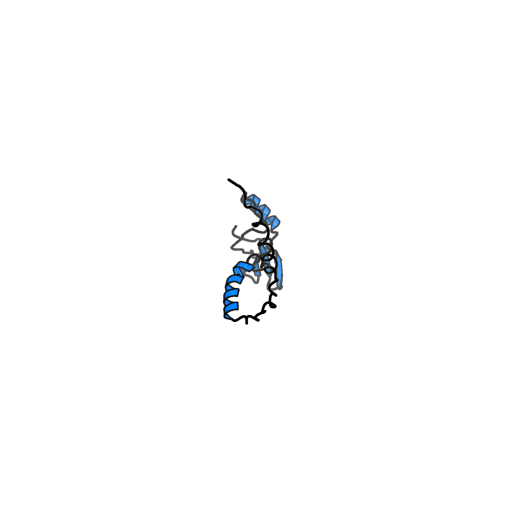58 N N . ASN A 1 119 ? -2.470 9.344 1.683 1.00 94.06 119 ASN A N 1
ATOM 959 C CA . ASN A 1 119 ? -1.183 9.368 2.378 1.00 94.06 119 ASN A CA 1
ATOM 960 C C . ASN A 1 119 ? -1.360 9.094 3.880 1.00 94.06 119 ASN A C 1
ATOM 962 O O . ASN A 1 119 ? -1.050 9.935 4.724 1.00 94.06 119 ASN A O 1
ATOM 966 N N . LEU A 1 120 ? -1.914 7.920 4.193 1.00 95.06 120 LEU A N 1
ATOM 967 C CA . LEU A 1 120 ? -2.124 7.471 5.571 1.00 95.06 120 LEU A CA 1
ATOM 968 C C . LEU A 1 120 ? -0.860 6.876 6.211 1.00 95.06 120 LEU A C 1
ATOM 970 O O . LEU A 1 120 ? -0.788 6.829 7.426 1.00 95.06 120 LEU A O 1
ATOM 974 N N . ASP A 1 121 ? 0.109 6.401 5.423 1.00 92.50 121 ASP A N 1
ATOM 975 C CA . ASP A 1 121 ? 1.402 5.870 5.896 1.00 92.50 121 ASP A CA 1
ATOM 976 C C . ASP A 1 121 ? 1.319 4.827 7.039 1.00 92.50 121 ASP A C 1
ATOM 978 O O . ASP A 1 121 ? 2.219 4.709 7.868 1.00 92.50 121 ASP A O 1
ATOM 982 N N . LEU A 1 122 ? 0.252 4.018 7.047 1.00 96.25 122 LEU A N 1
ATOM 983 C CA . LEU A 1 122 ? 0.031 2.950 8.025 1.00 96.25 122 LEU A CA 1
ATOM 984 C C . LEU A 1 122 ? 1.081 1.841 7.905 1.00 96.25 122 LEU A C 1
ATOM 986 O O . LEU A 1 122 ? 1.411 1.399 6.796 1.00 96.25 122 LEU A O 1
ATOM 990 N N . THR A 1 123 ? 1.524 1.330 9.054 1.00 96.81 123 THR A N 1
ATOM 991 C CA . THR A 1 123 ? 2.449 0.189 9.159 1.00 96.81 123 THR A CA 1
ATOM 992 C C . THR A 1 123 ? 1.943 -0.862 10.146 1.00 96.81 123 THR A C 1
ATOM 994 O O . THR A 1 123 ? 1.022 -0.586 10.907 1.00 96.81 123 THR A O 1
ATOM 997 N N . GLN A 1 124 ? 2.544 -2.061 10.144 1.00 96.62 124 GLN A N 1
ATOM 998 C CA . GLN A 1 124 ? 2.179 -3.173 11.044 1.00 96.62 124 GLN A CA 1
ATOM 999 C C . GLN A 1 124 ? 0.671 -3.482 11.011 1.00 96.62 124 GLN A C 1
ATOM 1001 O O . GLN A 1 124 ? 0.006 -3.445 12.038 1.00 96.62 124 GLN A O 1
ATOM 1006 N N . ILE A 1 125 ? 0.129 -3.704 9.809 1.00 97.62 125 ILE A N 1
ATOM 1007 C CA . ILE A 1 125 ? -1.314 -3.879 9.621 1.00 97.62 125 ILE A CA 1
ATOM 1008 C C . ILE A 1 125 ? -1.730 -5.321 9.918 1.00 97.62 125 ILE A C 1
ATOM 1010 O O . ILE A 1 125 ? -1.274 -6.248 9.242 1.00 97.62 125 ILE A O 1
ATOM 1014 N N . GLU A 1 126 ? -2.667 -5.481 10.847 1.00 97.06 126 GLU A N 1
ATOM 1015 C CA . GLU A 1 126 ? -3.246 -6.765 11.241 1.00 97.06 126 GLU A CA 1
ATOM 1016 C C . GLU A 1 126 ? -4.778 -6.685 11.273 1.00 97.06 126 GLU A C 1
ATOM 1018 O O . GLU A 1 126 ? -5.360 -5.699 11.722 1.00 97.06 126 GLU A O 1
ATOM 1023 N N . ILE A 1 127 ? -5.452 -7.710 10.753 1.00 95.56 127 ILE A N 1
ATOM 1024 C CA . ILE A 1 127 ? -6.909 -7.842 10.789 1.00 95.56 127 ILE A CA 1
ATOM 1025 C C . ILE A 1 127 ? -7.258 -8.869 11.855 1.00 95.56 127 ILE A C 1
ATOM 1027 O O . ILE A 1 127 ? -6.840 -10.024 11.763 1.00 95.56 127 ILE A O 1
ATOM 1031 N N . THR A 1 128 ? -8.097 -8.482 12.812 1.00 91.31 128 THR A N 1
ATOM 1032 C CA . THR A 1 128 ? -8.560 -9.393 13.862 1.00 91.31 128 THR A CA 1
ATOM 1033 C C . THR A 1 128 ? -9.323 -10.589 13.283 1.00 91.31 128 THR A C 1
ATOM 1035 O O . THR A 1 128 ? -9.893 -10.544 12.186 1.00 91.31 128 THR A O 1
ATOM 1038 N N . ASN A 1 129 ? -9.360 -11.693 14.033 1.00 81.81 129 ASN A N 1
ATOM 1039 C CA . ASN A 1 129 ? -9.980 -12.948 13.588 1.00 81.81 129 ASN A CA 1
ATOM 1040 C C . ASN A 1 129 ? -11.478 -12.818 13.246 1.00 81.81 129 ASN A C 1
ATOM 1042 O O . ASN A 1 129 ? -11.964 -13.493 12.339 1.00 81.81 129 ASN A O 1
ATOM 1046 N N . ASP A 1 130 ? -12.206 -11.938 13.936 1.00 83.62 130 ASP A N 1
ATOM 1047 C CA . ASP A 1 130 ? -13.616 -11.619 13.662 1.00 83.62 130 ASP A CA 1
ATOM 1048 C C . ASP A 1 130 ? -13.817 -10.717 12.431 1.00 83.62 130 ASP A C 1
ATOM 1050 O O . ASP A 1 130 ? -14.943 -10.559 11.961 1.00 83.62 130 ASP A O 1
ATOM 1054 N N . ARG A 1 131 ? -12.726 -10.197 11.853 1.00 82.88 131 ARG A N 1
ATOM 1055 C CA . ARG A 1 131 ? -12.708 -9.288 10.698 1.00 82.88 131 ARG A CA 1
ATOM 1056 C C . ARG A 1 131 ? -13.413 -7.957 10.957 1.00 82.88 131 ARG A C 1
ATOM 1058 O O . ARG A 1 131 ? -13.765 -7.264 10.003 1.00 82.88 131 ARG A O 1
ATOM 1065 N N . GLU A 1 132 ? -13.615 -7.602 12.222 1.00 88.19 132 GLU A N 1
ATOM 1066 C CA . GLU A 1 132 ? -14.280 -6.358 12.605 1.00 88.19 132 GLU A CA 1
ATOM 1067 C C . GLU A 1 132 ? -13.289 -5.211 12.807 1.00 88.19 132 GLU A C 1
ATOM 1069 O O . GLU A 1 132 ? -13.641 -4.051 12.576 1.00 88.19 132 GLU A O 1
ATOM 1074 N N . PHE A 1 133 ? -12.044 -5.522 13.178 1.00 92.75 133 PHE A N 1
ATOM 1075 C CA . PHE A 1 133 ? -11.031 -4.528 13.500 1.00 92.75 133 PHE A CA 1
ATOM 1076 C C . PHE A 1 133 ? -9.782 -4.675 12.634 1.00 92.75 133 PHE A C 1
ATOM 1078 O O . PHE A 1 133 ? -9.386 -5.765 12.217 1.00 92.75 133 PHE A O 1
ATOM 1085 N N . VAL A 1 134 ? -9.164 -3.526 12.368 1.00 95.56 134 VAL A N 1
ATOM 1086 C CA . VAL A 1 134 ? -7.850 -3.416 11.740 1.00 95.56 134 VAL A CA 1
ATOM 1087 C C . VAL A 1 134 ? -6.950 -2.689 12.727 1.00 95.56 134 VAL A C 1
ATOM 1089 O O . VAL A 1 134 ? -7.234 -1.550 13.099 1.00 95.56 134 VAL A O 1
ATOM 1092 N N . GLU A 1 135 ? -5.882 -3.352 13.142 1.00 95.94 135 GLU A N 1
ATOM 1093 C CA . GLU A 1 135 ? -4.825 -2.798 13.977 1.00 95.94 135 GLU A CA 1
ATOM 1094 C C . GLU A 1 135 ? -3.678 -2.314 13.089 1.00 95.94 135 GLU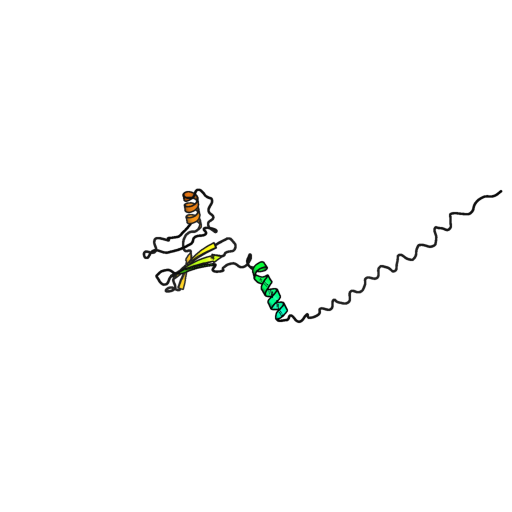 A C 1
ATOM 1096 O O . GLU A 1 135 ? -3.378 -2.911 12.054 1.00 95.94 135 GLU A O 1
ATOM 1101 N N . PHE A 1 136 ? -3.082 -1.181 13.452 1.00 96.75 136 PHE A N 1
ATOM 1102 C CA . PHE A 1 136 ? -1.994 -0.561 12.705 1.00 96.75 136 PHE A CA 1
ATOM 1103 C C . PHE A 1 136 ? -1.252 0.463 13.565 1.00 96.75 136 PHE A C 1
ATOM 1105 O O . PHE A 1 136 ? -1.777 0.985 14.550 1.00 96.75 136 PHE A O 1
ATOM 1112 N N . ASN A 1 137 ? -0.050 0.816 13.120 1.00 96.38 137 ASN A N 1
ATOM 1113 C CA . ASN A 1 137 ? 0.707 1.960 13.612 1.00 96.38 137 ASN A CA 1
ATOM 1114 C C . ASN A 1 137 ? 0.514 3.164 12.675 1.00 96.38 137 ASN A C 1
ATOM 1116 O O . ASN A 1 137 ? 0.621 3.007 11.453 1.00 96.38 137 ASN A O 1
ATOM 1120 N N . PHE A 1 138 ? 0.275 4.342 13.265 1.00 92.25 138 PHE A N 1
ATOM 1121 C CA . PHE A 1 138 ? 0.095 5.641 12.604 1.00 92.25 138 PHE A CA 1
ATOM 1122 C C . PHE A 1 138 ? 0.862 6.746 13.343 1.00 92.25 138 PHE A C 1
ATOM 1124 O O . PHE A 1 138 ? 0.819 6.748 14.597 1.00 92.25 138 PHE A O 1
#

pLDDT: mean 84.11, std 18.78, range [36.88, 98.12]

Foldseek 3Di:
DDDDDDPPPPPPPDPDPPPPPDDPPPPDPPPPPPPPCDPVNVVVVVVCCCVVCVLPDWQDFDDWDDEPDQKIWTWTGDNQAIFIWIARPVVRDIDGLDQLCVVQVVVCVVVVHRGDSRHNVWAPWYADPVNPDIDTDD